Protein AF-N6X5X5-F1 (afdb_monomer)

Mean predicted aligned error: 4.57 Å

Organism: NCBI:txid626887

Secondary structure (DSSP, 8-state):
-PPPTTGGGS-HHHHHHHHH-S-EEEEETTEEEPPTTTTTSSHHHHHHHHHHHHT---HHHHSS-GGGEEEEEEESSSS-EEEEE-TTSSSTT-EEEESSSEEEEESSHHHHHHHHHHHHHHHHHHHHHT-

Structure (mmCIF, N/CA/C/O backbone):
data_AF-N6X5X5-F1
#
_entry.id   AF-N6X5X5-F1
#
loop_
_atom_site.group_PDB
_atom_site.id
_atom_site.type_symbol
_atom_site.label_atom_id
_atom_site.label_alt_id
_atom_site.label_comp_id
_atom_site.label_asym_id
_atom_site.label_entity_id
_atom_site.label_seq_id
_atom_site.pdbx_PDB_ins_code
_atom_site.Cartn_x
_atom_site.Cartn_y
_atom_site.Cartn_z
_atom_site.occupancy
_atom_site.B_iso_or_equiv
_atom_site.auth_seq_id
_atom_site.auth_comp_id
_atom_site.auth_asym_id
_atom_site.auth_atom_id
_atom_site.pdbx_PDB_model_num
ATOM 1 N N . MET A 1 1 ? -1.562 -19.236 24.201 1.00 36.31 1 MET A N 1
ATOM 2 C CA . MET A 1 1 ? -1.289 -17.803 23.939 1.00 36.31 1 MET A CA 1
ATOM 3 C C . MET A 1 1 ? -2.177 -17.347 22.788 1.00 36.31 1 MET A C 1
ATOM 5 O O . MET A 1 1 ? -2.049 -17.897 21.703 1.00 36.31 1 MET A O 1
ATOM 9 N N . ARG A 1 2 ? -3.127 -16.431 23.017 1.00 40.28 2 ARG A N 1
ATOM 10 C CA 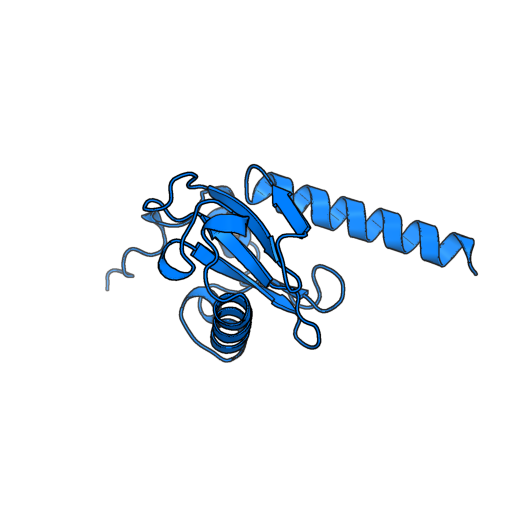. ARG A 1 2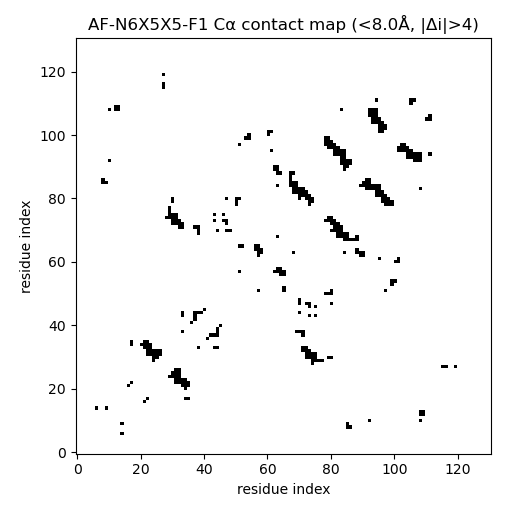 ? -3.994 -15.888 21.954 1.00 40.28 2 ARG A CA 1
ATOM 11 C C . ARG A 1 2 ? -3.231 -14.780 21.214 1.00 40.28 2 ARG A C 1
ATOM 13 O O . ARG A 1 2 ? -2.822 -13.817 21.853 1.00 40.28 2 ARG A O 1
ATOM 20 N N . ARG A 1 3 ? -3.013 -14.932 19.900 1.00 42.94 3 ARG A N 1
ATOM 21 C CA . ARG A 1 3 ? -2.494 -13.857 19.031 1.00 42.94 3 ARG A CA 1
ATOM 22 C C . ARG A 1 3 ? -3.506 -12.694 19.042 1.00 42.94 3 ARG A C 1
ATOM 24 O O . ARG A 1 3 ? -4.701 -12.975 18.935 1.00 42.94 3 ARG A O 1
ATOM 31 N N . PRO A 1 4 ? -3.088 -11.429 19.215 1.00 42.97 4 PRO A N 1
ATOM 32 C CA . PRO A 1 4 ? -4.020 -10.310 19.241 1.00 42.97 4 PRO A CA 1
ATOM 33 C C . PRO A 1 4 ? -4.667 -10.075 17.865 1.00 42.97 4 PRO A C 1
ATOM 35 O O . PRO A 1 4 ? -4.172 -10.513 16.830 1.00 42.97 4 PRO A O 1
ATOM 38 N N . GLN A 1 5 ? -5.807 -9.391 17.916 1.00 47.78 5 GLN A N 1
ATOM 39 C CA . GLN A 1 5 ? -6.885 -9.185 16.937 1.00 47.78 5 GLN A CA 1
ATOM 40 C C . GLN A 1 5 ? -6.512 -8.487 15.603 1.00 47.78 5 GLN A C 1
ATOM 42 O O . GLN A 1 5 ? -7.299 -7.700 15.083 1.00 47.78 5 GLN A O 1
ATOM 47 N N . LEU A 1 6 ? -5.333 -8.737 15.024 1.00 50.09 6 LEU A N 1
ATOM 48 C CA . LEU A 1 6 ? -4.990 -8.202 13.697 1.00 50.09 6 LEU A CA 1
ATOM 49 C C . LEU A 1 6 ? -5.763 -8.937 12.589 1.00 50.09 6 LEU A C 1
ATOM 51 O O . LEU A 1 6 ? -6.243 -8.316 11.647 1.00 50.09 6 LEU A O 1
ATOM 55 N N . GLY A 1 7 ? -5.965 -10.250 12.761 1.00 47.22 7 GLY A N 1
ATOM 56 C CA . GLY A 1 7 ? -6.666 -11.094 11.793 1.00 47.22 7 GLY A CA 1
ATOM 57 C C . GLY A 1 7 ? -8.073 -10.592 11.468 1.00 47.22 7 GLY A C 1
ATOM 58 O O . GLY A 1 7 ? -8.395 -10.448 10.303 1.00 47.22 7 GLY A O 1
ATOM 59 N N . SER A 1 8 ? -8.891 -10.220 12.453 1.00 49.00 8 SER A N 1
ATOM 60 C CA . SER A 1 8 ? -10.264 -9.745 12.211 1.00 49.00 8 SER A CA 1
ATOM 61 C C . SER A 1 8 ? -10.366 -8.309 11.671 1.00 49.00 8 SER A C 1
ATOM 63 O O . SER A 1 8 ? -11.475 -7.841 11.450 1.00 49.00 8 SER A O 1
ATOM 65 N N . ARG A 1 9 ? -9.242 -7.592 11.511 1.00 62.91 9 ARG A N 1
ATOM 66 C CA . ARG A 1 9 ? -9.195 -6.181 11.074 1.00 62.91 9 ARG A CA 1
ATOM 67 C C . ARG A 1 9 ? -8.655 -5.978 9.658 1.00 62.91 9 ARG A C 1
ATOM 69 O O . ARG A 1 9 ? -8.744 -4.867 9.148 1.00 62.91 9 ARG A O 1
ATOM 76 N N . LEU A 1 10 ? -8.064 -7.010 9.062 1.00 70.88 10 LEU A N 1
ATOM 77 C CA . LEU A 1 10 ? -7.613 -6.988 7.671 1.00 70.88 10 LEU A CA 1
ATOM 78 C C . LEU A 1 10 ? -8.766 -7.363 6.735 1.00 70.88 10 LEU A C 1
ATOM 80 O O . LEU A 1 10 ? -9.730 -8.001 7.156 1.00 70.88 10 LEU A O 1
ATOM 84 N N . ASP A 1 11 ? -8.657 -7.004 5.465 1.00 79.81 11 ASP A N 1
ATOM 85 C CA . ASP A 1 11 ? -9.503 -7.593 4.432 1.00 79.81 11 ASP A CA 1
ATOM 86 C C . ASP A 1 11 ? -9.215 -9.108 4.280 1.00 79.81 11 ASP A C 1
ATOM 88 O O . ASP A 1 11 ? -8.121 -9.575 4.620 1.00 79.81 11 ASP A O 1
ATOM 92 N N . GLN A 1 12 ? -10.199 -9.897 3.827 1.00 87.00 12 GLN A N 1
ATOM 93 C CA . GLN A 1 12 ? -10.040 -11.351 3.675 1.00 87.00 12 GLN A CA 1
ATOM 94 C C . GLN A 1 12 ? -8.993 -11.704 2.613 1.00 87.00 12 GLN A C 1
ATOM 96 O O . GLN A 1 12 ? -8.136 -12.539 2.896 1.00 87.00 12 GLN A O 1
ATOM 101 N N . ALA A 1 13 ? -8.982 -11.027 1.462 1.00 90.88 13 ALA A N 1
ATOM 102 C CA . ALA A 1 13 ? -8.010 -11.305 0.407 1.00 90.88 13 ALA A CA 1
ATOM 103 C C . ALA A 1 13 ? -6.582 -10.968 0.864 1.00 90.88 13 ALA A C 1
ATOM 105 O O . ALA A 1 13 ? -5.654 -11.742 0.635 1.00 90.88 13 ALA A O 1
ATOM 106 N N . HIS A 1 14 ? -6.406 -9.872 1.610 1.00 93.81 14 HIS A N 1
ATOM 107 C CA . HIS A 1 14 ? -5.107 -9.529 2.195 1.00 93.81 14 HIS A CA 1
ATOM 108 C C . HIS A 1 14 ? -4.638 -10.581 3.220 1.00 93.81 14 HIS A C 1
ATOM 110 O O . HIS A 1 14 ? -3.464 -10.954 3.239 1.00 93.81 14 HIS A O 1
ATOM 116 N N . ARG A 1 15 ? -5.542 -11.117 4.057 1.00 92.19 15 ARG A N 1
ATOM 117 C CA . ARG A 1 15 ? -5.202 -12.234 4.958 1.00 92.19 15 ARG A CA 1
ATOM 118 C C . ARG A 1 15 ? -4.769 -13.476 4.195 1.00 92.19 15 ARG A C 1
ATOM 120 O O . ARG A 1 15 ? -3.788 -14.105 4.589 1.00 92.19 15 ARG A O 1
ATOM 127 N N . ASP A 1 16 ? -5.519 -13.837 3.163 1.00 94.38 16 ASP A N 1
ATOM 128 C CA . ASP A 1 16 ? -5.249 -15.037 2.382 1.00 94.38 16 ASP A CA 1
ATOM 129 C C . ASP A 1 16 ? -3.920 -14.897 1.645 1.00 94.38 16 ASP A C 1
ATOM 131 O O . ASP A 1 16 ? -3.104 -15.813 1.703 1.00 94.38 16 ASP A O 1
ATOM 135 N N . PHE A 1 17 ? -3.629 -13.726 1.074 1.00 95.56 17 PHE A N 1
ATOM 136 C CA . PHE A 1 17 ? -2.314 -13.412 0.519 1.00 95.56 17 PHE A CA 1
ATOM 137 C C . PHE A 1 17 ? -1.196 -13.650 1.543 1.00 95.56 17 PHE A C 1
ATOM 139 O O . PHE A 1 17 ? -0.287 -14.431 1.275 1.00 95.56 17 PHE A O 1
ATOM 146 N N . LEU A 1 18 ? -1.301 -13.068 2.744 1.00 95.50 18 LEU A N 1
ATOM 147 C CA . LEU A 1 18 ? -0.291 -13.217 3.803 1.00 95.50 18 LEU A CA 1
ATOM 148 C C . LEU A 1 18 ? -0.131 -14.658 4.304 1.00 95.50 18 LEU A C 1
ATOM 150 O O . LEU A 1 18 ? 0.938 -15.034 4.783 1.00 95.50 18 LEU A O 1
ATOM 154 N N . ALA A 1 19 ? -1.190 -15.466 4.224 1.00 95.19 19 ALA A N 1
ATOM 155 C CA . ALA A 1 19 ? -1.136 -16.881 4.575 1.00 95.19 19 ALA A CA 1
ATOM 156 C C . ALA A 1 19 ? -0.354 -17.711 3.543 1.00 95.19 19 ALA A C 1
ATOM 158 O O . ALA A 1 19 ? 0.232 -18.730 3.910 1.00 95.19 19 ALA A O 1
ATOM 159 N N . HIS A 1 20 ? -0.328 -17.274 2.280 1.00 96.38 20 HIS A N 1
ATOM 160 C CA . HIS A 1 20 ? 0.443 -17.912 1.213 1.00 96.38 20 HIS A CA 1
ATOM 161 C C . HIS A 1 20 ? 1.864 -17.350 1.112 1.00 96.38 20 HIS A C 1
ATOM 163 O O . HIS A 1 20 ? 2.812 -18.112 0.919 1.00 96.38 20 HIS A O 1
ATOM 169 N N . VAL A 1 21 ? 2.028 -16.033 1.262 1.00 95.06 21 VAL A N 1
ATOM 170 C CA . VAL A 1 21 ? 3.320 -15.349 1.188 1.00 95.06 21 VAL A CA 1
ATOM 171 C C . VAL A 1 21 ? 3.392 -14.219 2.223 1.00 95.06 21 VAL A C 1
ATOM 173 O O . VAL A 1 21 ? 2.638 -13.251 2.186 1.00 95.06 21 VAL A O 1
ATOM 176 N N . ASP A 1 22 ? 4.313 -14.335 3.183 1.00 96.44 22 ASP A N 1
ATOM 177 C CA . ASP A 1 22 ? 4.466 -13.380 4.294 1.00 96.44 22 ASP A CA 1
ATOM 178 C C . ASP A 1 22 ? 5.313 -12.162 3.874 1.00 96.44 22 ASP A C 1
ATOM 180 O O . ASP A 1 22 ? 6.401 -11.911 4.400 1.00 96.44 22 ASP A O 1
ATOM 184 N N . GLY A 1 23 ? 4.805 -11.421 2.886 1.00 96.69 23 GLY A N 1
ATOM 185 C CA . GLY A 1 23 ? 5.456 -10.276 2.247 1.00 96.69 23 GLY A CA 1
ATOM 186 C C . GLY A 1 23 ? 6.187 -10.630 0.948 1.00 96.69 23 GLY A C 1
ATOM 187 O O . GLY A 1 23 ? 6.605 -11.765 0.730 1.00 96.69 23 GLY A O 1
ATOM 188 N N . TRP A 1 24 ? 6.363 -9.634 0.077 1.00 97.88 24 TRP A N 1
ATOM 189 C CA . TRP A 1 24 ? 6.947 -9.810 -1.256 1.00 97.88 24 TRP A CA 1
ATOM 190 C C . TRP A 1 24 ? 7.800 -8.595 -1.621 1.00 97.88 24 TRP A C 1
ATOM 192 O O . TRP A 1 24 ? 7.314 -7.469 -1.608 1.00 97.88 24 TRP A O 1
ATOM 202 N N . ARG A 1 25 ? 9.087 -8.803 -1.917 1.00 97.06 25 ARG A N 1
ATOM 203 C CA . ARG A 1 25 ? 9.994 -7.714 -2.317 1.00 97.06 25 ARG A CA 1
ATOM 204 C C . ARG A 1 25 ? 9.899 -7.389 -3.801 1.00 97.06 25 ARG A C 1
ATOM 206 O O . ARG A 1 25 ? 9.850 -8.324 -4.595 1.00 97.06 25 ARG A O 1
ATOM 213 N N . SER A 1 26 ? 9.966 -6.107 -4.154 1.00 95.19 26 SER A N 1
ATOM 214 C CA . SER A 1 26 ? 9.927 -5.647 -5.552 1.00 95.19 26 SER A CA 1
ATOM 215 C C . SER A 1 26 ? 8.744 -6.249 -6.321 1.00 95.19 26 SER A C 1
ATOM 217 O O . SER A 1 26 ? 8.899 -6.789 -7.412 1.00 95.19 26 SER A O 1
ATOM 219 N N . PHE A 1 27 ? 7.570 -6.232 -5.689 1.00 96.62 27 PHE A N 1
ATOM 220 C CA . PHE A 1 27 ? 6.336 -6.781 -6.250 1.00 96.62 27 PHE A CA 1
ATOM 221 C C . PHE A 1 27 ? 5.859 -5.972 -7.461 1.00 96.62 27 PHE A C 1
ATOM 223 O O . PHE A 1 27 ? 5.399 -6.535 -8.450 1.00 96.62 27 PHE A O 1
ATOM 230 N N . PHE A 1 28 ? 6.017 -4.654 -7.382 1.00 95.94 28 PHE A N 1
ATOM 231 C CA . PHE A 1 28 ? 5.811 -3.717 -8.475 1.00 95.94 28 PHE A CA 1
ATOM 232 C C . PHE A 1 28 ? 6.948 -2.698 -8.411 1.00 95.94 28 PHE A C 1
ATOM 234 O O . PHE A 1 28 ? 7.108 -2.025 -7.393 1.00 95.94 28 PHE A O 1
ATOM 241 N N . GLN A 1 29 ? 7.799 -2.640 -9.436 1.00 94.12 29 GLN A N 1
ATOM 242 C CA . GLN A 1 29 ? 9.019 -1.822 -9.420 1.00 94.12 29 GLN A CA 1
ATOM 243 C C . GLN A 1 29 ? 9.841 -2.024 -8.118 1.00 94.12 29 GLN A C 1
ATOM 245 O O . GLN A 1 29 ? 10.243 -3.142 -7.787 1.00 94.12 29 GLN A O 1
ATOM 250 N N . ALA A 1 30 ? 10.087 -0.959 -7.345 1.00 96.56 30 ALA A N 1
ATOM 251 C CA . ALA A 1 30 ? 10.789 -1.010 -6.060 1.00 96.56 30 ALA A CA 1
ATOM 252 C C . ALA A 1 30 ? 9.863 -1.105 -4.827 1.00 96.56 30 ALA A C 1
ATOM 254 O O . ALA A 1 30 ? 10.331 -0.927 -3.694 1.00 96.56 30 ALA A O 1
ATOM 255 N N . VAL A 1 31 ? 8.573 -1.389 -5.037 1.00 98.25 31 VAL A N 1
ATOM 256 C CA . VAL A 1 31 ? 7.547 -1.533 -3.997 1.00 98.25 31 VAL A CA 1
ATOM 257 C C . VAL A 1 31 ? 7.603 -2.916 -3.366 1.00 98.25 31 VAL A C 1
ATOM 259 O O . VAL A 1 31 ? 7.459 -3.944 -4.028 1.00 98.25 31 VAL A O 1
ATOM 262 N N . ASP A 1 32 ? 7.750 -2.926 -2.047 1.00 98.50 32 ASP A N 1
ATOM 263 C CA . ASP A 1 32 ? 7.689 -4.125 -1.229 1.00 98.50 32 ASP A CA 1
ATOM 264 C C . ASP A 1 32 ? 6.305 -4.260 -0.586 1.00 98.50 32 ASP A C 1
ATOM 266 O O . ASP A 1 32 ? 5.884 -3.372 0.157 1.00 98.50 32 ASP A O 1
ATOM 270 N N . VAL A 1 33 ? 5.650 -5.408 -0.771 1.00 98.25 33 VAL A N 1
ATOM 271 C CA . VAL A 1 33 ? 4.469 -5.815 0.005 1.00 98.25 33 VAL A CA 1
ATOM 272 C C . VAL A 1 33 ? 4.911 -6.306 1.377 1.00 98.25 33 VAL A C 1
ATOM 274 O O . VAL A 1 33 ? 5.878 -7.066 1.516 1.00 98.25 33 VAL A O 1
ATOM 277 N N . PHE A 1 34 ? 4.218 -5.847 2.411 1.00 98.19 34 PHE A N 1
ATOM 278 C CA . PHE A 1 34 ? 4.587 -6.072 3.800 1.00 98.19 34 PHE A CA 1
ATOM 279 C C . PHE A 1 34 ? 4.220 -7.483 4.233 1.00 98.19 34 PHE A C 1
ATOM 281 O O . PHE A 1 34 ? 3.133 -7.973 3.946 1.00 98.19 34 PHE A O 1
ATOM 288 N N . GLY A 1 35 ? 5.126 -8.123 4.970 1.00 97.00 35 GLY A N 1
ATOM 289 C CA . GLY A 1 35 ? 4.765 -9.290 5.762 1.00 97.00 35 GLY A CA 1
ATOM 290 C C . GLY A 1 35 ? 4.024 -8.879 7.034 1.00 97.00 35 GLY A C 1
ATOM 291 O O . GLY A 1 35 ? 4.000 -7.715 7.435 1.00 97.00 35 GLY A O 1
ATOM 292 N N . TH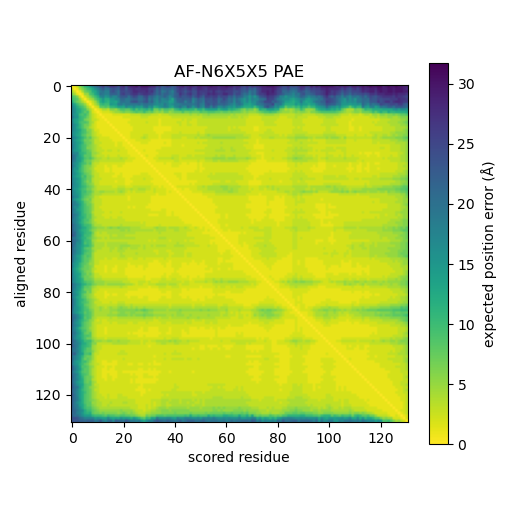R A 1 36 ? 3.483 -9.858 7.742 1.00 95.12 36 THR A N 1
ATOM 293 C CA . THR A 1 36 ? 2.749 -9.700 9.004 1.00 95.12 36 THR A CA 1
ATOM 294 C C . THR A 1 36 ? 3.499 -8.887 10.061 1.00 95.12 36 THR A C 1
ATOM 296 O O . THR A 1 36 ? 2.872 -8.139 10.812 1.00 95.12 36 THR A O 1
ATOM 299 N N . LYS A 1 37 ? 4.834 -8.995 10.127 1.00 94.75 37 LYS A N 1
ATOM 300 C CA . LYS A 1 37 ? 5.669 -8.165 11.016 1.00 94.75 37 LYS A CA 1
ATOM 301 C C . LYS A 1 37 ? 5.723 -6.706 10.558 1.00 94.75 37 LYS A C 1
ATOM 303 O O . LYS A 1 37 ? 5.547 -5.811 11.383 1.00 94.75 37 LYS A O 1
ATOM 308 N N . ASP A 1 38 ? 5.914 -6.499 9.257 1.00 97.12 38 ASP A N 1
ATOM 309 C CA . ASP A 1 38 ? 6.042 -5.184 8.621 1.00 97.12 38 ASP A CA 1
ATOM 310 C C . ASP A 1 38 ? 4.717 -4.395 8.625 1.00 97.12 38 ASP A C 1
ATOM 312 O O . ASP A 1 38 ? 4.718 -3.171 8.544 1.00 97.12 38 ASP A O 1
ATOM 316 N N . LEU A 1 39 ? 3.569 -5.060 8.799 1.00 94.31 39 LEU A N 1
ATOM 317 C CA . LEU A 1 39 ? 2.279 -4.381 8.990 1.00 94.31 39 LEU A CA 1
ATOM 318 C C . LEU A 1 39 ? 2.180 -3.599 10.306 1.00 94.31 39 LEU A C 1
ATOM 320 O O . LEU A 1 39 ? 1.353 -2.696 10.417 1.00 94.31 39 LEU A O 1
ATOM 324 N N . VAL A 1 40 ? 2.981 -3.954 11.314 1.00 91.12 40 VAL A N 1
ATOM 325 C CA . VAL A 1 40 ? 2.873 -3.387 12.669 1.00 91.12 40 VAL A CA 1
ATOM 326 C C . VAL A 1 40 ? 4.115 -2.594 13.062 1.00 91.12 40 VAL A C 1
ATOM 328 O O . VAL A 1 40 ? 4.011 -1.631 13.816 1.00 91.12 40 VAL A O 1
ATOM 331 N N . ALA A 1 41 ? 5.298 -3.018 12.616 1.00 93.19 41 ALA A N 1
ATOM 332 C CA . ALA A 1 41 ? 6.565 -2.418 13.013 1.00 93.19 41 ALA A CA 1
ATOM 333 C C . ALA A 1 41 ? 7.673 -2.735 12.000 1.00 93.19 41 ALA A C 1
ATOM 335 O O . ALA A 1 41 ? 7.481 -3.494 11.061 1.00 93.19 41 ALA A O 1
ATOM 336 N N . GLY A 1 42 ? 8.868 -2.190 12.222 1.00 95.44 42 GLY A N 1
ATOM 337 C CA . GLY A 1 42 ? 10.030 -2.437 11.370 1.00 95.44 42 GLY A CA 1
ATOM 338 C C . GLY A 1 42 ? 10.286 -1.313 10.373 1.00 95.44 42 GLY A C 1
ATOM 339 O O . GLY A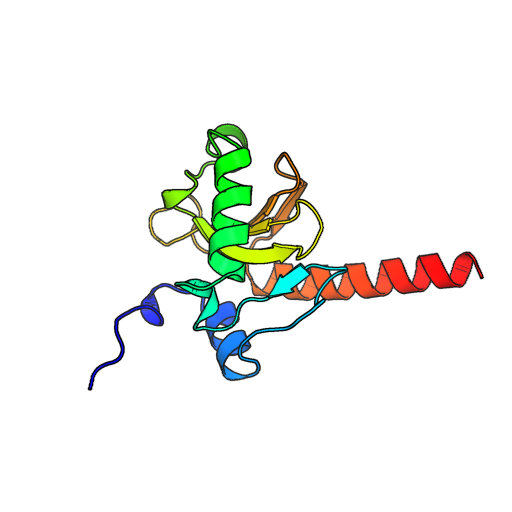 1 42 ? 9.584 -0.302 10.340 1.00 95.44 42 GLY A O 1
ATOM 340 N N . THR A 1 43 ? 11.345 -1.467 9.583 1.00 96.81 43 THR A N 1
ATOM 341 C CA . THR A 1 43 ? 11.843 -0.402 8.701 1.00 96.81 43 THR A CA 1
ATOM 342 C C . THR A 1 43 ? 10.872 -0.084 7.573 1.00 96.81 43 THR A C 1
ATOM 344 O O . THR A 1 43 ? 10.661 1.088 7.276 1.00 96.81 43 THR A O 1
ATOM 347 N N . LYS A 1 44 ? 10.229 -1.103 6.991 1.00 97.75 44 LYS A N 1
ATOM 348 C CA . LYS A 1 44 ? 9.204 -0.919 5.956 1.00 97.75 44 LYS A CA 1
ATOM 349 C C . LYS A 1 44 ? 7.975 -0.190 6.493 1.00 97.75 44 LYS A C 1
ATOM 351 O O . LYS A 1 44 ? 7.522 0.772 5.879 1.00 97.75 44 LYS A O 1
ATOM 356 N N . HIS A 1 45 ? 7.508 -0.579 7.681 1.00 97.12 45 HIS A N 1
ATOM 357 C CA . HIS A 1 45 ? 6.423 0.118 8.369 1.00 97.12 45 HIS A CA 1
ATOM 358 C C . HIS A 1 45 ? 6.759 1.594 8.591 1.00 97.12 45 HIS A C 1
ATOM 360 O O . HIS A 1 45 ? 6.007 2.476 8.189 1.00 97.12 45 HIS A O 1
ATOM 366 N N . ALA A 1 46 ? 7.923 1.862 9.193 1.00 97.50 46 ALA A N 1
ATOM 367 C CA . ALA A 1 46 ? 8.374 3.218 9.481 1.00 97.50 46 ALA A CA 1
ATOM 368 C C . ALA A 1 46 ? 8.491 4.060 8.201 1.00 97.50 46 ALA A C 1
ATOM 370 O O . ALA A 1 46 ? 8.063 5.210 8.180 1.00 97.50 46 ALA A O 1
ATOM 371 N N . ARG A 1 47 ? 9.004 3.472 7.113 1.00 97.44 47 ARG A N 1
ATOM 372 C CA . ARG A 1 47 ? 9.077 4.117 5.798 1.00 97.44 47 ARG A CA 1
ATOM 373 C C . ARG A 1 47 ? 7.695 4.519 5.282 1.00 97.44 47 ARG A C 1
ATOM 375 O O . ARG A 1 47 ? 7.536 5.658 4.853 1.00 97.44 47 ARG A O 1
ATOM 382 N N . ALA A 1 48 ? 6.716 3.616 5.332 1.00 98.00 48 ALA A N 1
ATOM 383 C CA . ALA A 1 48 ? 5.363 3.909 4.868 1.00 98.00 48 ALA A CA 1
ATOM 384 C C . ALA A 1 48 ? 4.648 4.951 5.728 1.00 98.00 48 ALA A C 1
ATOM 386 O O . ALA A 1 48 ? 3.956 5.805 5.183 1.00 98.00 48 ALA A O 1
ATOM 387 N N . VAL A 1 49 ? 4.845 4.921 7.049 1.00 96.69 49 VAL A N 1
ATOM 388 C CA . VAL A 1 49 ? 4.323 5.960 7.947 1.00 96.69 49 VAL A CA 1
ATOM 389 C C . VAL A 1 49 ? 4.881 7.325 7.551 1.00 96.69 49 VAL A C 1
ATOM 391 O O . VAL A 1 49 ? 4.101 8.242 7.328 1.00 96.69 49 VAL A O 1
ATOM 394 N N . VAL A 1 50 ? 6.198 7.437 7.344 1.00 96.75 50 VAL A N 1
ATOM 395 C CA . VAL A 1 50 ? 6.828 8.688 6.887 1.00 96.75 50 VAL A CA 1
ATOM 396 C C . VAL A 1 50 ? 6.250 9.158 5.546 1.00 96.75 50 VAL A C 1
ATOM 398 O O . VAL A 1 50 ? 6.008 10.350 5.373 1.00 96.75 50 VAL A O 1
ATOM 401 N N . LEU A 1 51 ? 6.000 8.247 4.598 1.00 97.44 51 LEU A N 1
ATOM 402 C CA . LEU A 1 51 ? 5.377 8.597 3.315 1.00 97.44 51 LEU A CA 1
ATOM 403 C C . LEU A 1 51 ? 3.952 9.121 3.489 1.00 97.44 51 LEU A C 1
ATOM 405 O O . LEU A 1 51 ? 3.634 10.183 2.962 1.00 97.44 51 LEU A O 1
ATOM 409 N N . LEU A 1 52 ? 3.118 8.427 4.261 1.00 96.62 52 LEU A N 1
ATOM 410 C CA . LEU A 1 52 ? 1.742 8.851 4.523 1.00 96.62 52 LEU A CA 1
ATOM 411 C C . LEU A 1 52 ? 1.675 10.175 5.293 1.00 96.62 52 LEU A C 1
ATOM 413 O O . LEU A 1 52 ? 0.799 10.991 5.028 1.00 96.62 52 LEU A O 1
ATOM 417 N N . GLU A 1 53 ? 2.589 10.404 6.235 1.00 95.25 53 GLU A N 1
ATOM 418 C CA . GLU A 1 53 ? 2.686 11.667 6.975 1.00 95.25 53 GLU A CA 1
ATOM 419 C C . GLU A 1 53 ? 3.152 12.821 6.082 1.00 95.25 53 GLU A C 1
ATOM 421 O O . GLU A 1 53 ? 2.684 13.948 6.240 1.00 95.25 53 GLU A O 1
ATOM 426 N N . SER A 1 54 ? 4.026 12.547 5.106 1.00 95.88 54 SER A N 1
ATOM 427 C CA . SER A 1 54 ? 4.523 13.560 4.165 1.00 95.88 54 SER A CA 1
ATOM 428 C C . SER A 1 54 ? 3.436 14.142 3.253 1.00 95.88 54 SER A C 1
ATOM 430 O O . SER A 1 54 ? 3.602 15.246 2.740 1.00 95.88 54 SER A O 1
ATOM 432 N N . LEU A 1 55 ? 2.304 13.442 3.104 1.00 96.31 55 LEU A N 1
ATOM 433 C CA . LEU A 1 55 ? 1.128 13.924 2.373 1.00 96.31 55 LEU A CA 1
ATOM 434 C C . LEU A 1 55 ? 0.361 15.020 3.136 1.00 96.31 55 LEU A C 1
ATOM 436 O O . LEU A 1 55 ? -0.482 15.696 2.550 1.00 96.31 55 LEU A O 1
ATOM 440 N N . GLY A 1 56 ? 0.624 15.204 4.434 1.00 95.19 56 GLY A N 1
ATOM 441 C CA . GLY A 1 56 ? -0.151 16.104 5.284 1.00 95.19 56 GLY A CA 1
ATOM 442 C C . GLY A 1 56 ? -1.554 15.559 5.569 1.00 95.19 56 GLY A C 1
ATOM 443 O O . GLY A 1 56 ? -1.707 14.426 6.028 1.00 95.19 56 GLY A O 1
ATOM 444 N N . ASP A 1 57 ? -2.590 16.373 5.344 1.00 95.19 57 ASP A N 1
ATOM 445 C CA . ASP A 1 57 ? -3.977 15.920 5.491 1.00 95.19 57 ASP A CA 1
ATOM 446 C C . ASP A 1 57 ? -4.384 15.069 4.284 1.00 95.19 57 ASP A C 1
ATOM 448 O O . ASP A 1 57 ? -4.489 15.558 3.161 1.00 95.19 57 ASP A O 1
ATOM 452 N N . THR A 1 58 ? -4.630 13.786 4.524 1.00 95.69 58 THR A N 1
ATOM 453 C CA . THR A 1 58 ? -5.037 12.812 3.506 1.00 95.69 58 THR A CA 1
ATOM 454 C C . THR A 1 58 ? -6.535 12.840 3.207 1.00 95.69 58 THR A C 1
ATOM 456 O O . THR A 1 58 ? -6.953 12.314 2.171 1.00 95.69 58 THR A O 1
ATOM 459 N N . ARG A 1 59 ? -7.355 13.513 4.032 1.00 95.38 59 ARG A N 1
ATOM 460 C CA . ARG A 1 59 ? -8.812 13.582 3.818 1.00 95.38 59 ARG A CA 1
ATOM 461 C C . ARG A 1 59 ? -9.200 14.172 2.463 1.00 95.38 59 ARG A C 1
ATOM 463 O O . ARG A 1 59 ? -10.039 13.565 1.805 1.00 95.38 59 ARG A O 1
ATOM 470 N N . PRO A 1 60 ? -8.612 15.287 1.989 1.00 96.31 60 PRO A N 1
ATOM 471 C CA . PRO A 1 60 ? -8.941 15.835 0.675 1.00 96.31 60 PRO A CA 1
ATOM 472 C C . PRO A 1 60 ? -8.522 14.924 -0.484 1.00 96.31 60 PRO A C 1
ATOM 474 O O . PRO A 1 60 ? -9.059 15.059 -1.578 1.00 96.31 60 PRO A O 1
ATOM 477 N N . LEU A 1 61 ? -7.562 14.020 -0.259 1.00 95.69 61 LEU A N 1
ATOM 478 C CA . LEU A 1 61 ? -7.036 13.125 -1.289 1.00 95.69 61 LEU A CA 1
ATOM 479 C C . LEU A 1 61 ? -7.897 11.872 -1.449 1.00 95.69 61 LEU A C 1
ATOM 481 O O . LEU A 1 61 ? -8.119 11.425 -2.567 1.00 95.69 61 LEU A O 1
ATOM 485 N N . CYS A 1 62 ? -8.357 11.292 -0.338 1.00 94.06 62 CYS A N 1
ATOM 486 C CA . CYS A 1 62 ? -8.962 9.956 -0.335 1.00 94.06 62 CYS A CA 1
ATOM 487 C C . CYS A 1 62 ? -10.197 9.800 0.566 1.00 94.06 62 CYS A C 1
ATOM 489 O O . CYS A 1 62 ? -10.748 8.708 0.662 1.00 94.06 62 CYS A O 1
ATOM 491 N N . GLY A 1 63 ? -10.631 10.860 1.251 1.00 93.38 63 GLY A N 1
ATOM 492 C CA . GLY A 1 63 ? -11.744 10.810 2.206 1.00 93.38 63 GLY A CA 1
ATOM 493 C C . GLY A 1 63 ? -11.388 10.223 3.579 1.00 93.38 63 GLY A C 1
ATOM 494 O O . GLY A 1 63 ? -12.227 10.232 4.473 1.00 93.38 63 GLY A O 1
ATOM 495 N N . ALA A 1 64 ? -10.149 9.770 3.797 1.00 93.31 64 ALA A N 1
ATOM 496 C CA . ALA A 1 64 ? -9.699 9.181 5.060 1.00 93.31 64 ALA A CA 1
ATOM 497 C C . ALA A 1 64 ? -8.527 9.959 5.677 1.00 93.31 64 ALA A C 1
ATOM 499 O O . ALA A 1 64 ? -7.730 10.570 4.970 1.00 93.31 64 ALA A O 1
ATOM 500 N N . LYS A 1 65 ? -8.394 9.928 7.010 1.00 94.25 65 LYS A N 1
ATOM 501 C CA . LYS A 1 65 ? -7.159 10.347 7.705 1.00 94.25 65 LYS A CA 1
ATOM 502 C C . LYS A 1 65 ? -6.091 9.280 7.564 1.00 94.25 65 LYS A C 1
ATOM 504 O O . LYS A 1 65 ? -6.395 8.094 7.605 1.00 94.25 65 LYS A O 1
ATOM 509 N N . SER A 1 66 ? -4.828 9.680 7.666 1.00 92.56 66 SER A N 1
ATOM 510 C CA . SER A 1 66 ? -3.697 8.746 7.685 1.00 92.56 66 SER A CA 1
ATOM 511 C C . SER A 1 66 ? -3.806 7.720 8.825 1.00 92.56 66 SER A C 1
ATOM 513 O O . SER A 1 66 ? -3.410 6.575 8.661 1.00 92.56 66 SER A O 1
ATOM 515 N N . ALA A 1 67 ? -4.424 8.084 9.957 1.00 92.00 67 ALA A N 1
ATOM 516 C CA . ALA A 1 67 ? -4.691 7.168 11.074 1.00 92.00 67 ALA A CA 1
ATOM 517 C C . ALA A 1 67 ? -5.795 6.120 10.794 1.00 92.00 67 ALA A C 1
ATOM 519 O O . ALA A 1 67 ? -5.852 5.083 11.458 1.00 92.00 67 ALA A O 1
ATOM 520 N N . GLU A 1 68 ? -6.676 6.393 9.831 1.00 93.69 68 GLU A N 1
ATOM 521 C CA . GLU A 1 68 ? -7.746 5.501 9.361 1.00 93.69 68 GLU A CA 1
ATOM 522 C C . GLU A 1 68 ? -7.251 4.578 8.230 1.00 93.69 68 GLU A C 1
ATOM 524 O O . GLU A 1 68 ? -7.967 3.670 7.812 1.00 93.69 68 GLU A O 1
ATOM 529 N N . LEU A 1 69 ? -6.011 4.771 7.772 1.00 94.62 69 LEU A N 1
ATOM 530 C CA . LEU A 1 69 ? -5.355 3.969 6.749 1.00 94.62 69 LEU A CA 1
ATOM 531 C C . LEU A 1 69 ? -4.390 2.960 7.383 1.00 94.62 69 LEU A C 1
ATOM 533 O O . LEU A 1 69 ? -3.786 3.198 8.432 1.00 94.62 69 LEU A O 1
ATOM 537 N N . LEU A 1 70 ? -4.248 1.802 6.746 1.00 95.62 70 LEU A N 1
ATOM 538 C CA . LEU A 1 70 ? -3.232 0.810 7.075 1.00 95.62 70 LEU A CA 1
ATOM 539 C C . LEU A 1 70 ? -2.265 0.680 5.892 1.00 95.62 70 LEU A C 1
ATOM 541 O O . LEU A 1 70 ? -2.667 0.125 4.868 1.00 95.62 70 LEU A O 1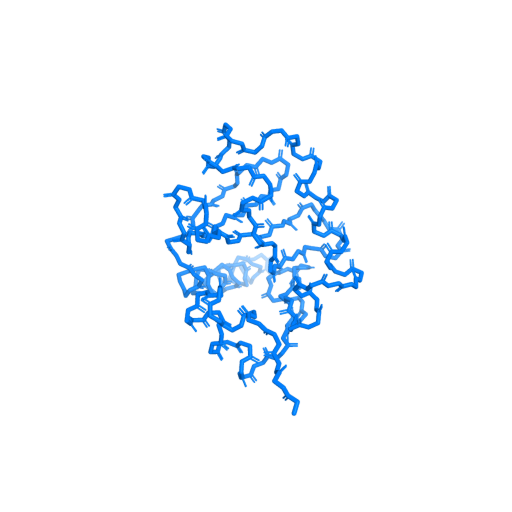
ATOM 545 N N . PRO A 1 71 ? -1.006 1.141 6.002 1.00 97.44 71 PRO A N 1
ATOM 546 C CA . PRO A 1 71 ? -0.017 0.878 4.968 1.00 97.44 71 PRO A CA 1
ATOM 547 C C . PRO A 1 71 ? 0.294 -0.618 4.892 1.00 97.44 71 PRO A C 1
ATOM 549 O O . PRO A 1 71 ? 0.493 -1.271 5.920 1.00 97.44 71 PRO A O 1
ATOM 552 N N . PHE A 1 72 ? 0.355 -1.150 3.674 1.00 97.94 72 PHE A N 1
ATOM 553 C CA . PHE A 1 72 ? 0.660 -2.564 3.438 1.00 97.94 72 PHE A CA 1
ATOM 554 C C . PHE A 1 72 ? 1.687 -2.795 2.327 1.00 97.94 72 PHE A C 1
ATOM 556 O O . PHE A 1 72 ? 2.178 -3.914 2.185 1.00 97.94 72 PHE A O 1
ATOM 563 N N . ALA A 1 73 ? 2.040 -1.766 1.558 1.00 98.50 73 ALA A N 1
ATOM 564 C CA . ALA A 1 73 ? 3.172 -1.811 0.649 1.00 98.50 73 ALA A CA 1
ATOM 565 C C . ALA A 1 73 ? 3.801 -0.422 0.512 1.00 98.50 73 ALA A C 1
ATOM 567 O O . ALA A 1 73 ? 3.114 0.593 0.638 1.00 98.50 73 ALA A O 1
ATOM 568 N N . ALA A 1 74 ? 5.107 -0.360 0.273 1.00 98.56 74 ALA A N 1
ATOM 569 C CA . ALA A 1 74 ? 5.801 0.901 0.020 1.00 98.56 74 ALA A CA 1
ATOM 570 C C . ALA A 1 74 ? 7.071 0.692 -0.798 1.00 98.56 74 ALA A C 1
ATOM 572 O O . ALA A 1 74 ? 7.718 -0.354 -0.692 1.00 98.56 74 ALA A O 1
ATOM 573 N N . SER A 1 75 ? 7.446 1.710 -1.569 1.00 98.06 75 SER A N 1
ATOM 574 C CA . SER A 1 75 ? 8.722 1.735 -2.269 1.00 98.06 75 SER A CA 1
ATOM 575 C C . SER A 1 75 ? 9.891 1.824 -1.294 1.00 98.06 75 SER A C 1
ATOM 577 O O . SER A 1 75 ? 9.895 2.581 -0.315 1.00 98.06 75 SER A O 1
ATOM 579 N N . SER A 1 76 ? 10.910 1.018 -1.579 1.00 96.00 76 SER A N 1
ATOM 580 C CA . SER A 1 76 ? 12.174 1.017 -0.846 1.00 96.00 76 SER A CA 1
ATOM 581 C C . SER A 1 76 ? 13.067 2.214 -1.194 1.00 96.00 76 SER A C 1
ATOM 583 O O . SER A 1 76 ? 13.923 2.569 -0.382 1.00 96.00 76 SER A O 1
ATOM 585 N N . ILE A 1 77 ? 12.852 2.853 -2.351 1.00 95.81 77 ILE A N 1
ATOM 586 C CA . ILE A 1 77 ? 13.690 3.955 -2.857 1.00 95.81 77 ILE A CA 1
ATOM 587 C C . ILE A 1 77 ? 12.895 5.195 -3.295 1.00 95.81 77 ILE A C 1
ATOM 589 O O . ILE A 1 77 ? 13.392 6.304 -3.124 1.00 95.81 77 ILE A O 1
ATOM 593 N N . ASP A 1 78 ? 11.659 5.026 -3.764 1.00 96.00 78 ASP A N 1
ATOM 594 C CA . ASP A 1 78 ? 10.799 6.102 -4.274 1.00 96.00 78 ASP A CA 1
ATOM 595 C C . ASP A 1 78 ? 9.706 6.479 -3.270 1.00 96.00 78 ASP A C 1
ATOM 597 O O . ASP A 1 78 ? 9.750 6.088 -2.099 1.00 96.00 78 ASP A O 1
ATOM 601 N N . ILE A 1 79 ? 8.746 7.298 -3.701 1.00 97.50 79 ILE A N 1
ATOM 602 C CA . ILE A 1 79 ? 7.715 7.892 -2.842 1.00 97.50 79 ILE A CA 1
ATOM 603 C C . ILE A 1 79 ? 6.397 7.110 -2.806 1.00 97.50 79 ILE A C 1
ATOM 605 O O . ILE A 1 79 ? 5.471 7.538 -2.117 1.00 97.50 79 ILE A O 1
ATOM 609 N N . ASP A 1 80 ? 6.314 5.979 -3.505 1.00 98.50 80 ASP A N 1
ATOM 610 C CA . ASP A 1 80 ? 5.102 5.167 -3.565 1.00 98.50 80 ASP A CA 1
ATOM 611 C C . ASP A 1 80 ? 4.774 4.527 -2.219 1.00 98.50 80 ASP A C 1
ATOM 613 O O . ASP A 1 80 ? 5.602 3.850 -1.598 1.00 98.50 80 ASP A O 1
ATOM 617 N N . VAL A 1 81 ? 3.531 4.700 -1.781 1.00 98.56 81 VAL A N 1
ATOM 618 C CA . VAL A 1 81 ? 2.960 4.002 -0.632 1.00 98.56 81 VAL A CA 1
ATOM 619 C C . VAL A 1 81 ? 1.539 3.567 -0.946 1.00 98.56 81 VAL A C 1
ATOM 621 O O . VAL A 1 81 ? 0.731 4.339 -1.461 1.00 98.56 81 VAL A O 1
ATOM 624 N N . PHE A 1 82 ? 1.233 2.323 -0.595 1.00 98.56 82 PHE A N 1
ATOM 625 C CA . PHE A 1 82 ? -0.095 1.748 -0.712 1.00 98.56 82 PHE A CA 1
ATOM 626 C C . PHE A 1 82 ? -0.672 1.533 0.675 1.00 98.56 82 PHE A C 1
ATOM 628 O O . PHE A 1 82 ? -0.030 0.954 1.563 1.00 98.56 82 PHE A O 1
ATOM 635 N N . ALA A 1 83 ? -1.904 1.991 0.855 1.00 97.69 83 ALA A N 1
ATOM 636 C CA . ALA A 1 83 ? -2.621 1.835 2.103 1.00 97.69 83 ALA A CA 1
ATOM 637 C C . ALA A 1 83 ? -4.062 1.399 1.861 1.00 97.69 83 ALA A C 1
ATOM 639 O O . ALA A 1 83 ? -4.679 1.787 0.875 1.00 97.69 83 ALA A O 1
ATOM 640 N N . ILE A 1 84 ? -4.591 0.594 2.777 1.00 96.94 84 ILE A N 1
ATOM 641 C CA . ILE A 1 84 ? -5.973 0.120 2.749 1.00 96.94 84 ILE A CA 1
ATOM 642 C C . ILE A 1 84 ? -6.799 0.846 3.814 1.00 96.94 84 ILE A C 1
ATOM 644 O O . ILE A 1 84 ? -6.337 1.037 4.946 1.00 96.94 84 ILE A O 1
ATOM 648 N N . GLY A 1 85 ? -8.020 1.248 3.463 1.00 95.12 85 GLY A N 1
ATOM 649 C CA . GLY A 1 85 ? -8.988 1.816 4.396 1.00 95.12 85 GLY A CA 1
ATOM 650 C C . GLY A 1 85 ? -9.332 0.819 5.502 1.00 95.12 85 GLY A C 1
ATOM 651 O O . GLY A 1 85 ? -9.713 -0.323 5.238 1.00 95.12 85 GLY A O 1
ATOM 652 N N . ARG A 1 86 ? -9.184 1.225 6.766 1.00 91.38 86 ARG A N 1
ATOM 653 C CA . ARG A 1 86 ? -9.539 0.392 7.929 1.00 91.38 86 ARG A CA 1
ATOM 654 C C . ARG A 1 86 ? -11.047 0.431 8.174 1.00 91.38 86 ARG A C 1
ATOM 656 O O . ARG A 1 86 ? -11.746 1.267 7.613 1.00 91.38 86 ARG A O 1
ATOM 663 N N . SER A 1 87 ? -11.541 -0.421 9.075 1.00 87.06 87 SER A N 1
ATOM 664 C CA . SER A 1 87 ? -12.961 -0.449 9.476 1.00 87.06 87 SER A CA 1
ATOM 665 C C . SER A 1 87 ? -13.517 0.910 9.908 1.00 87.06 87 SER A C 1
ATOM 667 O O . SER A 1 87 ? -14.704 1.156 9.741 1.00 87.06 87 SER A O 1
ATOM 669 N N . GLU A 1 88 ? -12.653 1.780 10.440 1.00 83.94 88 GLU A N 1
ATOM 670 C CA . GLU A 1 88 ? -13.043 3.090 10.965 1.00 83.94 88 GLU A CA 1
ATOM 671 C C . GLU A 1 88 ? -12.997 4.195 9.893 1.00 83.94 88 GLU A C 1
ATOM 673 O O . GLU A 1 88 ? -13.346 5.337 10.181 1.00 83.94 88 GLU A O 1
ATOM 678 N N . SER A 1 89 ? -12.518 3.875 8.684 1.00 88.50 89 SER A N 1
ATOM 679 C CA . SER A 1 89 ? -12.541 4.784 7.534 1.00 88.50 89 SER A CA 1
ATOM 680 C C . SER A 1 89 ? -13.933 4.821 6.901 1.00 88.50 89 SER A C 1
ATOM 682 O O . SER A 1 89 ? -14.725 3.896 7.073 1.00 88.50 89 SER A O 1
ATOM 684 N N . GLU A 1 90 ? -14.229 5.870 6.131 1.00 88.00 90 GLU A N 1
ATOM 685 C CA . GLU A 1 90 ? -15.494 5.968 5.387 1.00 88.00 90 GLU A CA 1
ATOM 686 C C . GLU A 1 90 ? -15.637 4.872 4.319 1.00 88.00 90 GLU A C 1
ATOM 688 O O . GLU A 1 90 ? -16.754 4.475 3.991 1.00 88.00 90 GLU A O 1
ATOM 693 N N . GLN A 1 91 ? -14.513 4.359 3.804 1.00 89.88 91 GLN A N 1
ATOM 694 C CA . GLN A 1 91 ? -14.465 3.320 2.775 1.00 89.88 91 GLN A CA 1
ATOM 695 C C . GLN A 1 91 ? -13.535 2.163 3.190 1.00 89.88 91 GLN A C 1
ATOM 697 O O . GLN A 1 91 ? -12.414 2.041 2.687 1.00 89.88 91 GLN A O 1
ATOM 702 N N . PRO A 1 92 ? -13.967 1.291 4.121 1.00 91.75 92 PRO A N 1
ATOM 703 C CA . PRO A 1 92 ? -13.169 0.144 4.537 1.00 91.75 92 PRO A CA 1
ATOM 704 C C . PRO A 1 92 ? -12.865 -0.797 3.366 1.00 91.75 92 PRO A C 1
ATOM 706 O O . PRO A 1 92 ? -13.752 -1.126 2.585 1.00 91.75 92 PRO A O 1
ATOM 709 N N . GLY A 1 93 ? -11.622 -1.271 3.276 1.00 93.12 93 GLY A N 1
ATOM 710 C CA . GLY A 1 93 ? -11.187 -2.232 2.257 1.00 93.12 93 GLY A CA 1
ATOM 711 C C . GLY A 1 93 ? -10.710 -1.618 0.938 1.00 93.12 93 GLY A C 1
ATOM 712 O O . GLY A 1 93 ? -9.977 -2.290 0.214 1.00 93.12 93 GLY A O 1
ATOM 713 N N . VAL A 1 94 ? -11.031 -0.350 0.659 1.00 96.50 94 VAL A N 1
ATOM 714 C CA . VAL A 1 94 ? -10.517 0.364 -0.521 1.00 96.50 94 VAL A CA 1
ATOM 715 C C . VAL A 1 94 ? -9.013 0.576 -0.380 1.00 96.50 94 VAL A C 1
ATOM 717 O O . VAL A 1 94 ? -8.521 0.937 0.693 1.00 96.50 94 VAL A O 1
ATOM 720 N N . VAL A 1 95 ? -8.277 0.329 -1.461 1.00 98.19 95 VAL A N 1
ATOM 721 C CA . VAL A 1 95 ? -6.828 0.518 -1.536 1.00 98.19 95 VAL A CA 1
ATOM 722 C C . VAL A 1 95 ? -6.517 1.824 -2.250 1.00 98.19 95 VAL A C 1
ATOM 724 O O . VAL A 1 95 ? -7.080 2.123 -3.297 1.00 98.19 95 VAL A O 1
ATOM 727 N N . TYR A 1 96 ? -5.569 2.573 -1.704 1.00 98.50 96 TYR A N 1
ATOM 728 C CA . TYR A 1 96 ? -5.097 3.839 -2.242 1.00 98.50 96 TYR A CA 1
ATOM 729 C C . TYR A 1 96 ? -3.615 3.731 -2.575 1.00 98.50 96 TYR A C 1
ATOM 731 O O . TYR A 1 96 ? -2.823 3.319 -1.722 1.00 98.50 96 TYR A O 1
ATOM 739 N N . TRP A 1 97 ? -3.245 4.136 -3.787 1.00 98.62 97 TRP A N 1
ATOM 740 C CA . TRP A 1 97 ? -1.861 4.368 -4.179 1.00 98.62 97 TRP A CA 1
ATOM 741 C C . TRP A 1 97 ? -1.549 5.855 -4.056 1.00 98.62 97 TRP A C 1
ATOM 743 O O . TRP A 1 97 ? -2.158 6.685 -4.735 1.00 98.62 97 TRP A O 1
ATOM 753 N N . PHE A 1 98 ? -0.587 6.195 -3.201 1.00 98.62 98 PHE A N 1
ATOM 754 C CA . PHE A 1 98 ? -0.058 7.545 -3.101 1.00 98.62 98 PHE A CA 1
ATOM 755 C C . PHE A 1 98 ? 1.376 7.638 -3.619 1.00 98.62 98 PHE A C 1
ATOM 757 O O . PHE A 1 98 ? 2.208 6.800 -3.284 1.00 98.62 98 PHE A O 1
ATOM 764 N N . ALA A 1 99 ? 1.666 8.716 -4.346 1.00 97.25 99 ALA A N 1
ATOM 765 C CA . ALA A 1 99 ? 3.005 9.134 -4.757 1.00 97.25 99 ALA A CA 1
ATOM 766 C C . ALA A 1 99 ? 3.062 10.674 -4.771 1.00 97.25 99 ALA A C 1
ATOM 768 O O . ALA A 1 99 ? 2.801 11.321 -5.781 1.00 97.25 99 ALA A O 1
ATOM 769 N N . GLY A 1 100 ? 3.279 11.292 -3.602 1.00 93.62 100 GLY A N 1
ATOM 770 C CA . GLY A 1 100 ? 3.193 12.758 -3.427 1.00 93.62 100 GLY A CA 1
ATOM 771 C C . GLY A 1 100 ? 1.768 13.344 -3.500 1.00 93.62 100 GLY A C 1
ATOM 772 O O . GLY A 1 100 ? 1.558 14.515 -3.203 1.00 93.62 100 GLY A O 1
ATOM 773 N N . GLY A 1 101 ? 0.790 12.515 -3.848 1.00 96.88 101 GLY A N 1
ATOM 774 C CA . GLY A 1 101 ? -0.646 12.762 -3.894 1.00 96.88 101 GLY A CA 1
ATOM 775 C C . GLY A 1 101 ? -1.352 11.439 -4.189 1.00 96.88 101 GLY A C 1
ATOM 776 O O . GLY A 1 101 ? -0.687 10.409 -4.295 1.00 96.88 101 GLY A O 1
ATOM 777 N N . LEU A 1 102 ? -2.680 11.438 -4.307 1.00 98.19 102 LEU A N 1
ATOM 778 C CA . LEU A 1 102 ? -3.397 10.241 -4.747 1.00 98.19 102 LEU A CA 1
ATOM 779 C C . LEU A 1 102 ? -3.128 9.997 -6.240 1.00 98.19 102 LEU A C 1
ATOM 781 O O . LEU A 1 102 ? -3.391 10.879 -7.054 1.00 98.19 102 LEU A O 1
ATOM 785 N N . VAL A 1 103 ? -2.640 8.804 -6.574 1.00 98.44 103 VAL A N 1
ATOM 786 C CA . VAL A 1 103 ? -2.432 8.347 -7.955 1.00 98.44 103 VAL A CA 1
ATOM 787 C C . VAL A 1 103 ? -3.664 7.595 -8.439 1.00 98.44 103 VAL A C 1
ATOM 789 O O . VAL A 1 103 ? -4.268 7.969 -9.439 1.00 98.44 103 VAL A O 1
ATOM 792 N N . GLU A 1 104 ? -4.064 6.563 -7.696 1.00 98.50 104 GLU A N 1
ATOM 793 C CA . GLU A 1 104 ? -5.154 5.669 -8.079 1.00 98.50 104 GLU A CA 1
ATOM 794 C C . GLU A 1 104 ? -5.815 5.034 -6.847 1.00 98.50 104 GLU A C 1
ATOM 796 O O . GLU A 1 104 ? -5.215 4.944 -5.769 1.00 98.50 104 GLU A O 1
ATOM 801 N N . GLN A 1 105 ? -7.070 4.608 -7.006 1.00 98.00 105 GLN A N 1
ATOM 802 C CA . GLN A 1 105 ? -7.833 3.872 -6.002 1.00 98.00 105 GLN A CA 1
ATOM 803 C C . GLN A 1 105 ? -8.302 2.541 -6.581 1.00 98.00 105 GLN A C 1
ATOM 805 O O . GLN A 1 105 ? -8.769 2.494 -7.716 1.00 98.00 105 GLN A O 1
ATOM 810 N N . PHE A 1 106 ? -8.262 1.489 -5.769 1.00 97.94 106 PHE A N 1
ATOM 811 C CA . PHE A 1 106 ? -8.730 0.157 -6.134 1.00 97.94 106 PHE A CA 1
ATOM 812 C C . PHE A 1 106 ? -9.828 -0.287 -5.163 1.00 97.94 106 PHE A C 1
ATOM 814 O O . PHE A 1 106 ? -9.688 -0.074 -3.954 1.00 97.94 106 PHE A O 1
ATOM 821 N N . PRO A 1 107 ? -10.906 -0.934 -5.642 1.00 96.31 107 PRO A N 1
ATOM 822 C CA . PRO A 1 107 ? -12.028 -1.327 -4.787 1.00 96.31 107 PRO A CA 1
ATOM 823 C C . PRO A 1 107 ? -11.658 -2.270 -3.635 1.00 96.31 107 PRO A C 1
ATOM 825 O O . PRO A 1 107 ? -12.357 -2.304 -2.625 1.00 96.31 107 PRO A O 1
ATOM 828 N N . SER A 1 108 ? -10.591 -3.056 -3.790 1.00 96.06 108 SER A N 1
ATOM 829 C CA . SER A 1 108 ? -10.156 -4.049 -2.809 1.00 96.06 108 SER A CA 1
ATOM 830 C C . SER A 1 108 ? -8.665 -4.372 -2.951 1.00 96.06 108 SER A C 1
ATOM 832 O O . SER A 1 108 ? -8.012 -3.978 -3.920 1.00 96.06 108 SER A O 1
ATOM 834 N N . PHE A 1 109 ? -8.129 -5.141 -1.998 1.00 96.50 109 PHE A N 1
ATOM 835 C CA . PHE A 1 109 ? -6.783 -5.711 -2.106 1.00 96.50 109 PHE A CA 1
ATOM 836 C C . PHE A 1 109 ? -6.647 -6.664 -3.304 1.00 96.50 109 PHE A C 1
ATOM 838 O O . PHE A 1 109 ? -5.594 -6.700 -3.933 1.00 96.50 109 PHE A O 1
ATOM 845 N N . GLU A 1 110 ? -7.695 -7.427 -3.627 1.00 96.38 110 GLU A N 1
ATOM 846 C CA . GLU A 1 110 ? -7.700 -8.339 -4.778 1.00 96.38 110 GLU A CA 1
ATOM 847 C C . GLU A 1 110 ? -7.595 -7.570 -6.098 1.00 96.38 110 GLU A C 1
ATOM 849 O O . GLU A 1 110 ? -6.721 -7.869 -6.907 1.00 96.38 110 GLU A O 1
ATOM 854 N N . GLU A 1 111 ? -8.409 -6.526 -6.272 1.00 98.00 111 GLU A N 1
ATOM 855 C CA . GLU A 1 111 ? -8.361 -5.680 -7.470 1.00 98.00 111 GLU A C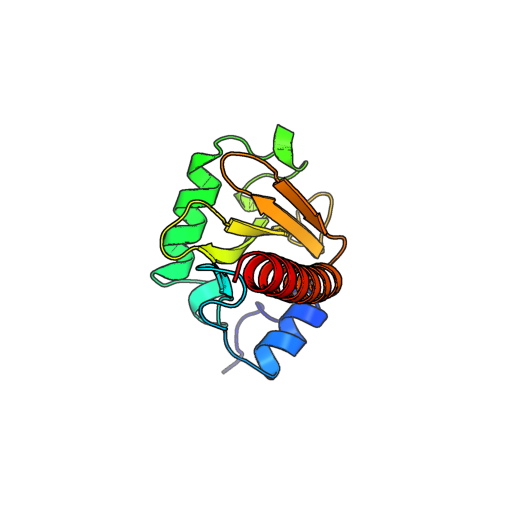A 1
ATOM 856 C C . GLU A 1 111 ? -7.015 -4.963 -7.597 1.00 98.00 111 GLU A C 1
ATOM 858 O O . GLU A 1 111 ? -6.440 -4.910 -8.680 1.00 98.00 111 GLU A O 1
ATOM 863 N N . TRP A 1 112 ? -6.455 -4.480 -6.482 1.00 98.12 112 TRP A N 1
ATOM 864 C CA . TRP A 1 112 ? -5.097 -3.938 -6.469 1.00 98.12 112 TRP A CA 1
ATOM 865 C C . TRP A 1 112 ? -4.060 -4.982 -6.910 1.00 98.12 112 TRP A C 1
ATOM 867 O O . TRP A 1 112 ? -3.204 -4.685 -7.739 1.00 98.12 112 TRP A O 1
ATOM 877 N N . PHE A 1 113 ? -4.130 -6.213 -6.396 1.00 97.38 113 PHE A N 1
ATOM 878 C CA . PHE A 1 113 ? -3.180 -7.271 -6.745 1.00 97.38 113 PHE A CA 1
ATOM 879 C C . PHE A 1 113 ? -3.233 -7.618 -8.240 1.00 97.38 113 PHE A C 1
ATOM 881 O O . PHE A 1 113 ? -2.187 -7.758 -8.878 1.00 97.38 113 PHE A O 1
ATOM 888 N N . LEU A 1 114 ? -4.442 -7.737 -8.798 1.00 97.88 114 LEU A N 1
ATOM 889 C CA . LEU A 1 114 ? -4.647 -7.985 -10.225 1.00 97.88 114 LEU A CA 1
ATOM 890 C C . LEU A 1 114 ? -4.119 -6.820 -11.070 1.00 97.88 114 LEU A C 1
ATOM 892 O O . LEU A 1 114 ? -3.349 -7.060 -11.999 1.00 97.88 114 LEU A O 1
ATOM 896 N N . ALA A 1 115 ? -4.428 -5.578 -10.687 1.00 98.38 115 ALA A N 1
ATOM 897 C CA . ALA A 1 115 ? -3.935 -4.388 -11.373 1.00 98.38 115 ALA A CA 1
ATOM 898 C C . ALA A 1 115 ? -2.401 -4.317 -11.383 1.00 98.38 115 ALA A C 1
ATOM 900 O O . ALA A 1 115 ? -1.808 -4.090 -12.431 1.00 98.38 115 ALA A O 1
ATOM 901 N N . MET A 1 116 ? -1.725 -4.589 -10.259 1.00 98.00 116 MET A N 1
ATOM 902 C CA . MET A 1 116 ? -0.254 -4.578 -10.219 1.00 98.00 116 MET A CA 1
ATOM 903 C C . MET A 1 116 ? 0.369 -5.648 -11.128 1.00 98.00 116 MET A C 1
ATOM 905 O O . MET A 1 116 ? 1.434 -5.430 -11.706 1.00 98.00 116 MET A O 1
ATOM 909 N N . ASN A 1 117 ? -0.271 -6.811 -11.278 1.00 97.12 117 ASN A N 1
ATOM 910 C CA . ASN A 1 117 ? 0.180 -7.840 -12.218 1.00 97.12 117 ASN A CA 1
ATOM 911 C C . ASN A 1 117 ? -0.014 -7.398 -13.677 1.00 97.12 117 ASN A C 1
ATOM 913 O O . ASN A 1 117 ? 0.870 -7.597 -14.513 1.00 97.12 117 ASN A O 1
ATOM 917 N N . ASP A 1 118 ? -1.148 -6.770 -13.975 1.00 98.38 118 ASP A N 1
ATOM 918 C CA . ASP A 1 118 ? -1.424 -6.229 -15.301 1.00 98.38 118 ASP A CA 1
ATOM 919 C C . ASP A 1 118 ? -0.443 -5.102 -15.657 1.00 98.38 118 ASP A C 1
ATOM 921 O O . ASP A 1 11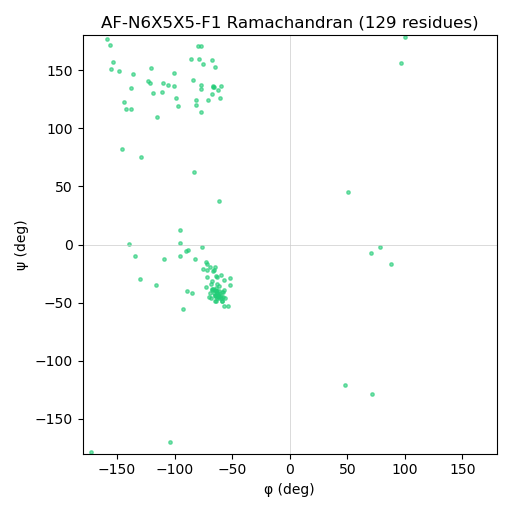8 ? 0.169 -5.158 -16.722 1.00 98.38 118 ASP A O 1
ATOM 925 N N . TYR A 1 119 ? -0.160 -4.182 -14.731 1.00 97.75 119 TYR A N 1
ATOM 926 C CA . TYR A 1 119 ? 0.835 -3.121 -14.919 1.00 97.75 119 TYR A CA 1
ATOM 927 C C . TYR A 1 119 ? 2.247 -3.675 -15.120 1.00 97.75 119 TYR A C 1
ATOM 929 O O . TYR A 1 119 ? 2.940 -3.257 -16.043 1.00 97.75 119 TYR A O 1
ATOM 937 N N . ASN A 1 120 ? 2.670 -4.675 -14.338 1.00 97.06 120 ASN A N 1
ATOM 938 C CA . ASN A 1 120 ? 3.954 -5.350 -14.566 1.00 97.06 120 ASN A CA 1
ATOM 939 C C . ASN A 1 120 ? 4.049 -5.954 -15.983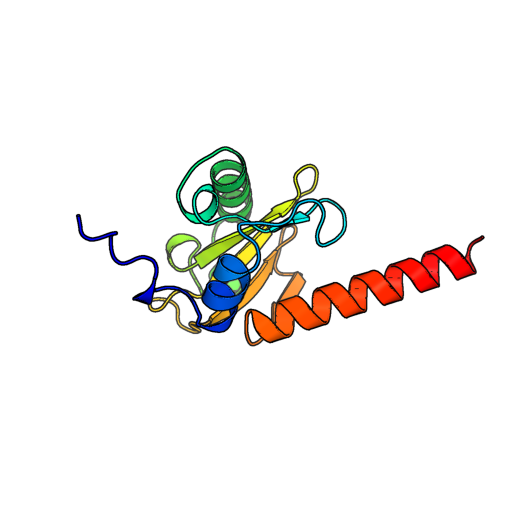 1.00 97.06 120 ASN A C 1
ATOM 941 O O . ASN A 1 120 ? 5.109 -5.913 -16.613 1.00 97.06 120 ASN A O 1
ATOM 945 N N . ARG A 1 121 ? 2.953 -6.534 -16.495 1.00 97.25 121 ARG A N 1
ATOM 946 C CA . ARG A 1 121 ? 2.900 -7.103 -17.850 1.00 97.25 121 ARG A CA 1
ATOM 947 C C . ARG A 1 121 ? 2.991 -6.012 -18.916 1.00 97.25 121 ARG A C 1
ATOM 949 O O . ARG A 1 121 ? 3.777 -6.157 -19.850 1.00 97.25 121 ARG A O 1
ATOM 956 N N . GLU A 1 122 ? 2.239 -4.929 -18.758 1.00 97.12 122 GLU A N 1
ATOM 957 C CA . GLU A 1 122 ? 2.256 -3.779 -19.668 1.00 97.12 122 GLU A CA 1
ATOM 958 C C . GLU A 1 122 ? 3.631 -3.096 -19.706 1.00 97.12 122 GLU A C 1
ATOM 960 O O . GLU A 1 122 ? 4.159 -2.830 -20.788 1.00 97.12 122 GLU A O 1
ATOM 965 N N . GLU A 1 123 ? 4.266 -2.883 -18.549 1.00 95.00 123 GLU A N 1
ATOM 966 C CA . GLU A 1 123 ? 5.622 -2.326 -18.464 1.00 95.00 123 GLU A CA 1
ATOM 967 C C . GLU A 1 123 ? 6.645 -3.225 -19.165 1.00 95.00 123 GLU A C 1
ATOM 969 O O . GLU A 1 123 ? 7.499 -2.745 -19.916 1.00 95.00 123 GLU A O 1
ATOM 974 N N . TYR A 1 124 ? 6.548 -4.542 -18.972 1.00 95.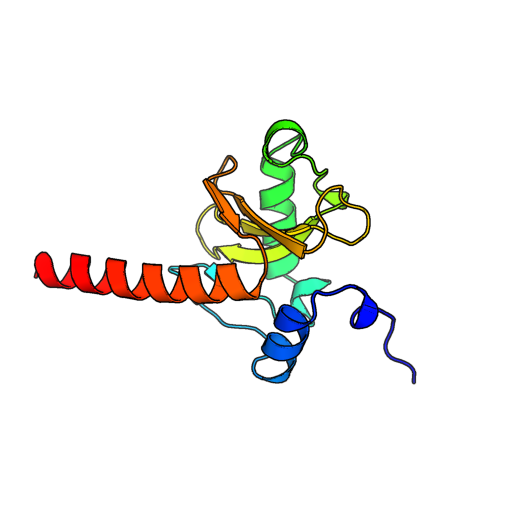44 124 TYR A N 1
ATOM 975 C CA . TYR A 1 124 ? 7.417 -5.497 -19.653 1.00 95.44 124 TYR A CA 1
ATOM 976 C C . TYR A 1 124 ? 7.247 -5.450 -21.179 1.00 95.44 124 TYR A C 1
ATOM 978 O O . TYR A 1 124 ? 8.239 -5.453 -21.915 1.00 95.44 124 TYR A O 1
ATOM 986 N N . GLU A 1 125 ? 6.009 -5.390 -21.671 1.00 96.81 125 GLU A N 1
ATOM 987 C CA . GLU A 1 125 ? 5.721 -5.273 -23.103 1.00 96.81 125 GLU A CA 1
ATOM 988 C C . GLU A 1 125 ? 6.255 -3.959 -23.686 1.00 96.81 125 GLU A C 1
ATOM 990 O O . GLU A 1 125 ? 6.883 -3.971 -24.749 1.00 96.81 125 GLU A O 1
ATOM 995 N N . ALA A 1 126 ? 6.096 -2.845 -22.966 1.00 94.81 126 ALA A N 1
ATOM 996 C CA . ALA A 1 126 ? 6.639 -1.551 -23.362 1.00 94.81 126 ALA A CA 1
ATOM 997 C C . ALA A 1 126 ? 8.173 -1.574 -23.448 1.00 94.81 126 ALA A C 1
ATOM 999 O O . ALA A 1 126 ? 8.741 -1.118 -24.440 1.00 94.81 126 ALA A O 1
ATOM 1000 N N . LEU A 1 127 ? 8.857 -2.167 -22.462 1.00 94.06 127 LEU A N 1
ATOM 1001 C CA . LEU A 1 127 ? 10.317 -2.323 -22.484 1.00 94.06 127 LEU A CA 1
ATOM 1002 C C . LEU A 1 127 ? 10.787 -3.176 -23.666 1.00 94.06 127 LEU A C 1
ATOM 1004 O O . LEU A 1 127 ? 11.783 -2.845 -24.307 1.00 94.06 127 LEU A O 1
ATOM 1008 N N . ARG A 1 128 ? 10.058 -4.249 -23.988 1.00 95.12 128 ARG A N 1
ATOM 1009 C CA . ARG A 1 128 ? 10.356 -5.093 -25.153 1.00 95.12 128 ARG A CA 1
ATOM 1010 C C . ARG A 1 128 ? 10.142 -4.395 -26.488 1.00 95.12 128 ARG A C 1
ATOM 1012 O O . ARG A 1 128 ? 10.823 -4.731 -27.448 1.00 95.12 128 ARG A O 1
ATOM 1019 N N . ALA A 1 129 ? 9.195 -3.467 -26.577 1.00 92.44 129 ALA A N 1
ATOM 1020 C CA . ALA A 1 129 ? 8.969 -2.696 -27.796 1.00 92.44 129 ALA A CA 1
ATOM 1021 C C . ALA A 1 129 ? 10.089 -1.671 -28.066 1.00 92.44 129 ALA A C 1
ATOM 1023 O O . ALA A 1 129 ? 10.208 -1.177 -29.186 1.00 92.44 129 ALA A O 1
ATOM 1024 N N . LEU A 1 130 ? 10.898 -1.352 -27.049 1.00 84.81 130 LEU A N 1
ATOM 1025 C CA . LEU A 1 130 ? 12.018 -0.410 -27.121 1.00 84.81 130 LEU A CA 1
ATOM 1026 C C . LEU A 1 130 ? 13.382 -1.082 -27.382 1.00 84.81 130 LEU A C 1
ATOM 1028 O O . LEU A 1 130 ? 14.358 -0.368 -27.620 1.00 84.81 130 LEU A O 1
ATOM 1032 N N . SER A 1 131 ? 13.461 -2.417 -27.309 1.00 67.69 131 SER A N 1
ATOM 1033 C CA . SER A 1 131 ? 14.681 -3.227 -27.494 1.00 67.69 131 SER A CA 1
ATOM 1034 C C . SER A 1 131 ? 14.792 -3.813 -28.896 1.00 67.69 131 SER A C 1
ATOM 1036 O O . SER A 1 131 ? 15.906 -3.775 -29.462 1.00 67.69 131 SER A O 1
#

pLDDT: mean 91.74, std 13.17, range [36.31, 98.62]

Foldseek 3Di:
DDDDDPPVWADPVLVVVLVVPQKDQCLFNQKIFHGPDCQVDDDQVVLQLVLLVLLPACCVQPVFGPVQWGWGMDGPPASWTKTAGTPPGPQGAKIFIDHSGTDDIANHPVRVSVVSVVVVVVVVVVVVVVD

Sequence (131 aa):
MRRPQLGSRLDQAHRDFLAHVDGWRSFFQAVDVFGTKDLVAGTKHARAVVLLESLGDTRPLCGAKSAELLPFAASSIDIDVFAIGRSESEQPGVVYWFAGGLVEQFPSFEEWFLAMNDYNREEYEALRALS

InterPro domains:
  IPR037883 Knr4/Smi1-like domain superfamily [SSF160631] (5-113)

Solvent-accessible surface area (backbone atoms only — not comparable to full-atom values): 7217 Å² total; per-residue (Å²): 136,85,80,74,76,58,74,86,61,53,52,70,59,53,50,52,46,45,73,77,43,63,38,40,77,51,68,52,78,59,22,26,38,45,19,79,64,31,59,78,38,59,72,68,29,52,52,33,51,54,47,52,55,72,57,57,74,35,38,91,65,73,68,30,48,63,87,30,40,43,57,48,29,28,31,80,84,62,62,42,32,30,31,31,27,26,83,86,22,90,52,54,40,29,27,38,38,32,56,90,46,70,75,51,76,29,82,25,56,58,54,41,53,53,49,46,52,51,50,54,52,51,53,49,52,55,54,60,74,76,108

Nearest PDB structures (foldseek):
  2y0f-assembly1_D  TM=6.235E-01  e=6.628E+00  Thermus thermophilus HB27

Radius of gyration: 14.76 Å; Cα contacts (8 Å, |Δi|>4): 208; chains: 1; bounding box: 30×34×52 Å